Protein AF-K8EFV1-F1 (afdb_monomer)

Mean predicted aligned error: 7.14 Å

Nearest PDB structures (foldseek):
  1zvf-assembly1_B  TM=6.752E-01  e=7.206E-01  Saccharomyces cerevisiae
  4n90-assembly3_A  TM=3.216E-01  e=3.086E+00  Homo sapiens
  5l36-assembly1_A  TM=2.094E-01  e=3.264E+00  Homo sapiens
  7cz6-assembly1_C  TM=2.133E-01  e=7.989E+00  Omono River virus

Radius of gyration: 16.89 Å; Cα contacts (8 Å, |Δi|>4): 178; chains: 1; bounding box: 45×36×42 Å

pLDDT: mean 84.08, std 14.93, range [36.19, 97.0]

Solvent-accessible surface area (backbone atoms only — not comparable to full-atom values): 7180 Å² total; per-residue (Å²): 129,71,76,67,82,79,39,64,63,80,48,74,58,40,74,56,87,99,56,65,92,89,53,62,49,63,55,41,51,87,89,26,89,71,5,37,25,78,50,78,49,78,44,73,95,48,82,22,30,34,35,37,39,36,40,44,78,56,85,98,40,78,41,76,50,71,75,60,49,74,42,48,66,90,59,84,87,86,80,66,89,90,63,48,68,50,77,44,77,78,39,37,23,74,47,81,46,77,36,66,22,72,83,78,84,82,88,77,76,86,79,127

Foldseek 3Di:
DPPVVPDLLPPDWDDDPPDDPPDTDAAAPDVDQQHKHKDKDFFDDDQAKKWKWWWDDDDPDTDTDDDIDIDTPPDDDDDHPPIDIDMGDPIGHMDIDIGRGDDDDDPDDPDD

Secondary structure (DSSP, 8-state):
--GGGG-GGG---EEPTTS-TT-EE--BTTTSTTPEEEEEEEESS---EEEEEEEEEETTEEEE-SSPEEEETT------TT-EEEEEEEE-EEEEEEEEBS----------

Organism: NCBI:txid41875

Sequence (112 aa):
MSTSATSGVWKHHKVVPETPAGFTMRGTVPTDENGVDVMMEMWERGKGKMSVQFFKKDGEKLVEDGKPLILNKGDAGYIEGGRIHDAKYLEDCKLVYVHDKQFGFDAAAASA

Structure (mmCIF, N/CA/C/O backbone):
data_AF-K8EFV1-F1
#
_entry.id   AF-K8EFV1-F1
#
loop_
_atom_site.group_PDB
_atom_site.id
_atom_site.type_symbol
_atom_site.label_atom_id
_atom_site.label_alt_id
_atom_site.label_comp_id
_atom_site.label_asym_id
_atom_site.label_entity_id
_atom_site.label_seq_id
_atom_site.pdbx_PDB_ins_code
_atom_site.Cartn_x
_atom_site.Cartn_y
_atom_site.Cartn_z
_atom_site.occupancy
_atom_site.B_iso_or_equiv
_atom_site.auth_seq_id
_atom_site.auth_comp_id
_atom_site.auth_asym_id
_atom_site.auth_atom_id
_atom_site.pdbx_PDB_model_num
ATOM 1 N N . MET A 1 1 ? -6.986 -15.310 -3.795 1.00 40.28 1 MET A N 1
ATOM 2 C CA . MET A 1 1 ? -6.134 -14.544 -4.733 1.00 40.28 1 MET A CA 1
ATOM 3 C C . MET A 1 1 ? -5.249 -13.623 -3.910 1.00 40.28 1 MET A C 1
ATOM 5 O O . MET A 1 1 ? -5.751 -13.092 -2.928 1.00 40.28 1 MET A O 1
ATOM 9 N N . SER A 1 2 ? -3.963 -13.477 -4.245 1.00 45.91 2 SER A N 1
ATOM 10 C CA . SER A 1 2 ? -3.097 -12.511 -3.554 1.00 45.91 2 SER A CA 1
ATOM 11 C C . SER A 1 2 ? -3.611 -11.098 -3.829 1.00 45.91 2 SER A C 1
ATOM 13 O O . SER A 1 2 ? -3.782 -10.730 -4.991 1.00 45.91 2 SER A O 1
ATOM 15 N N . THR A 1 3 ? -3.859 -10.313 -2.782 1.00 56.19 3 THR A N 1
ATOM 16 C CA . THR A 1 3 ? -4.343 -8.922 -2.863 1.00 56.19 3 THR A CA 1
ATOM 17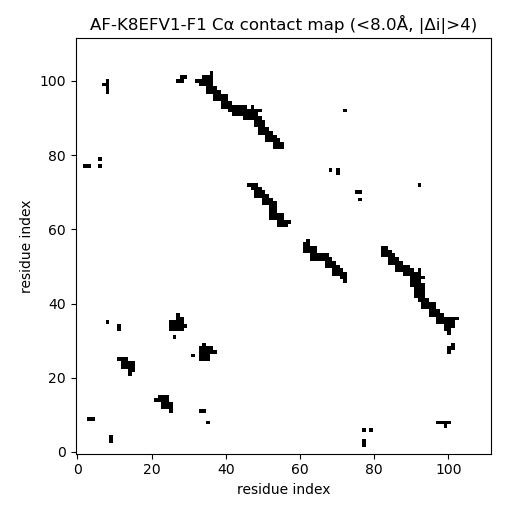 C C . THR A 1 3 ? -3.371 -7.990 -3.600 1.00 56.19 3 THR A C 1
ATOM 19 O O . THR A 1 3 ? -3.744 -6.887 -3.982 1.00 56.19 3 THR A O 1
ATOM 22 N N . SER A 1 4 ? -2.144 -8.446 -3.877 1.00 58.50 4 SER A N 1
ATOM 23 C CA . SER A 1 4 ? -1.164 -7.720 -4.686 1.00 58.50 4 SER A CA 1
ATOM 24 C C . SER A 1 4 ? -1.523 -7.631 -6.174 1.00 58.50 4 SER A C 1
ATOM 26 O O . SER A 1 4 ? -1.143 -6.656 -6.812 1.00 58.50 4 SER A O 1
ATOM 28 N N . ALA A 1 5 ? -2.272 -8.586 -6.740 1.00 60.50 5 ALA A N 1
ATOM 29 C CA . ALA A 1 5 ? -2.518 -8.637 -8.189 1.00 60.50 5 ALA A CA 1
ATOM 30 C C . ALA A 1 5 ? -3.374 -7.470 -8.720 1.00 60.50 5 ALA A C 1
ATOM 32 O O . ALA A 1 5 ? -3.296 -7.132 -9.898 1.00 60.50 5 ALA A O 1
ATOM 33 N N . THR A 1 6 ? -4.178 -6.841 -7.861 1.00 69.44 6 THR A N 1
ATOM 34 C CA . THR A 1 6 ? -5.027 -5.695 -8.222 1.00 69.44 6 THR A CA 1
ATOM 35 C C . THR A 1 6 ? -4.425 -4.349 -7.815 1.00 69.44 6 THR A C 1
ATOM 37 O O . THR A 1 6 ? -4.976 -3.306 -8.168 1.00 69.44 6 THR A O 1
ATOM 40 N N . SER A 1 7 ? -3.295 -4.348 -7.101 1.00 81.12 7 SER A N 1
ATOM 41 C CA . SER A 1 7 ? -2.699 -3.132 -6.548 1.00 81.12 7 SER A CA 1
ATOM 42 C C . SER A 1 7 ? -2.133 -2.212 -7.631 1.00 81.12 7 SER A C 1
ATOM 44 O O . SER A 1 7 ? -1.407 -2.644 -8.528 1.00 81.12 7 SER A O 1
ATOM 46 N N . GLY A 1 8 ? -2.436 -0.915 -7.518 1.00 85.38 8 GLY A N 1
ATOM 47 C CA . GLY A 1 8 ? -1.874 0.135 -8.372 1.00 85.38 8 GLY A CA 1
ATOM 48 C C . GLY A 1 8 ? -0.354 0.281 -8.248 1.00 85.38 8 GLY A C 1
ATOM 49 O O . GLY A 1 8 ? 0.311 0.603 -9.228 1.00 85.38 8 GLY A O 1
ATOM 50 N N . VAL A 1 9 ? 0.225 -0.075 -7.093 1.00 87.69 9 VAL A N 1
ATOM 51 C CA . VAL A 1 9 ? 1.679 -0.000 -6.845 1.00 87.69 9 VAL A CA 1
ATOM 52 C C . VAL A 1 9 ? 2.468 -0.837 -7.857 1.00 87.69 9 VAL A C 1
ATOM 54 O O . VAL A 1 9 ? 3.525 -0.411 -8.317 1.00 87.69 9 VAL A O 1
ATOM 57 N N . TRP A 1 10 ? 1.923 -1.980 -8.282 1.00 89.25 10 TRP A N 1
ATOM 58 C CA . TRP A 1 10 ? 2.564 -2.869 -9.257 1.00 89.25 10 TRP A CA 1
ATOM 59 C C . TRP A 1 10 ? 2.262 -2.515 -10.723 1.00 89.25 10 TRP A C 1
ATOM 61 O O . TRP A 1 10 ? 2.622 -3.266 -11.632 1.00 89.25 10 TRP A O 1
ATOM 71 N N . LYS A 1 11 ? 1.595 -1.387 -10.986 1.00 88.56 11 LYS A N 1
ATOM 72 C CA . LYS A 1 11 ? 1.364 -0.869 -12.342 1.00 88.56 11 LYS A CA 1
ATOM 73 C C . LYS A 1 11 ? 2.490 0.087 -12.745 1.00 88.56 11 LYS A C 1
ATOM 75 O O . LYS A 1 11 ? 3.319 0.453 -11.925 1.00 88.56 11 LYS A O 1
ATOM 80 N N . HIS A 1 12 ? 2.513 0.498 -14.014 1.00 91.69 12 HIS A N 1
ATOM 81 C CA . HIS A 1 12 ? 3.425 1.529 -14.547 1.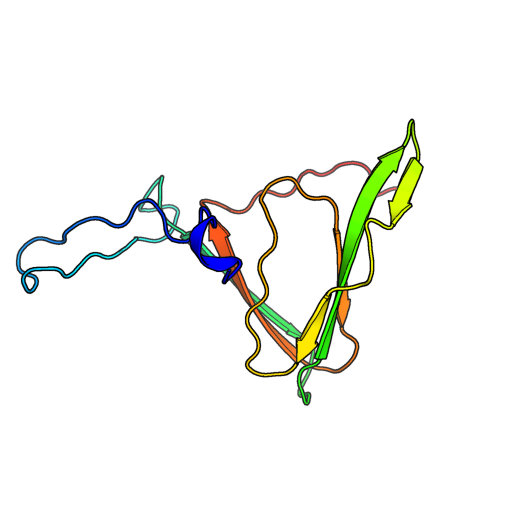00 91.69 12 HIS A CA 1
ATOM 82 C C . HIS A 1 12 ? 4.922 1.172 -14.585 1.00 91.69 12 HIS A C 1
ATOM 84 O O . HIS A 1 12 ? 5.765 2.060 -14.705 1.00 91.69 12 HIS A O 1
ATOM 90 N N . HIS A 1 13 ? 5.273 -0.115 -14.541 1.00 93.38 13 HIS A N 1
ATOM 91 C CA . HIS A 1 13 ? 6.641 -0.534 -14.834 1.00 93.38 13 HIS A CA 1
ATOM 92 C C . HIS A 1 13 ? 6.995 -0.239 -16.298 1.00 93.38 13 HIS A C 1
ATOM 94 O O . HIS A 1 13 ? 6.204 -0.498 -17.207 1.00 93.38 13 HIS A O 1
ATOM 100 N N . LYS A 1 14 ? 8.199 0.282 -16.524 1.00 92.75 14 LYS A N 1
ATOM 101 C CA . LYS A 1 14 ? 8.749 0.613 -17.839 1.00 92.75 14 LYS A CA 1
ATOM 102 C C . LYS A 1 14 ? 10.004 -0.204 -18.117 1.00 92.75 14 LYS A C 1
ATOM 104 O O . LYS A 1 14 ? 10.769 -0.520 -17.203 1.00 92.75 14 LYS A O 1
ATOM 109 N N . VAL A 1 15 ? 10.207 -0.543 -19.386 1.00 93.75 15 VAL A N 1
ATOM 110 C CA . VAL A 1 15 ? 11.471 -1.118 -19.858 1.00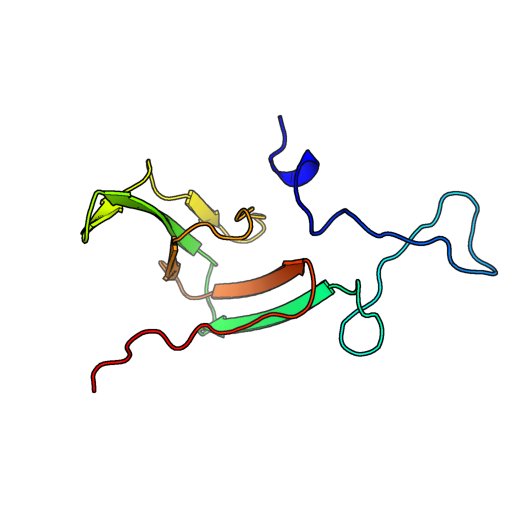 93.75 15 VAL A CA 1
ATOM 111 C C . VAL A 1 15 ? 12.542 -0.037 -19.775 1.00 93.75 15 VAL A C 1
ATOM 113 O O . VAL A 1 15 ? 12.291 1.119 -20.116 1.00 93.75 15 VAL A O 1
ATOM 116 N N . VAL A 1 16 ? 13.731 -0.413 -19.322 1.00 91.88 16 VAL A N 1
ATOM 117 C CA . VAL A 1 16 ? 14.871 0.498 -19.230 1.00 91.88 16 VAL A CA 1
ATOM 118 C C . VAL A 1 16 ? 15.822 0.193 -20.383 1.00 91.88 16 VAL A C 1
ATOM 120 O O . VAL A 1 16 ? 16.133 -0.983 -20.600 1.00 91.88 16 VAL A O 1
ATOM 123 N N . PRO A 1 17 ? 16.285 1.203 -21.138 1.00 92.56 17 PRO A N 1
ATOM 124 C CA . PRO A 1 17 ? 17.313 0.996 -22.150 1.00 92.56 17 PRO A CA 1
ATOM 125 C C . PRO A 1 17 ? 18.526 0.262 -21.568 1.00 92.56 17 PRO A C 1
ATOM 127 O O . PRO A 1 17 ? 18.859 0.445 -20.402 1.00 92.56 17 PRO A O 1
ATOM 130 N N . GLU A 1 18 ? 19.171 -0.576 -22.381 1.00 93.88 18 GLU A N 1
ATOM 131 C CA . GLU A 1 18 ? 20.407 -1.281 -22.000 1.00 93.88 18 GLU A CA 1
ATOM 132 C C . GLU A 1 18 ? 20.256 -2.257 -20.811 1.00 93.88 18 GLU A C 1
ATOM 134 O O . GLU A 1 18 ? 21.239 -2.625 -20.169 1.00 93.88 18 GLU A O 1
ATOM 139 N N . THR A 1 19 ? 19.034 -2.732 -20.535 1.00 93.62 19 THR A N 1
ATOM 140 C CA . THR A 1 19 ? 18.768 -3.769 -19.519 1.00 93.62 19 THR A CA 1
ATOM 141 C C . THR A 1 19 ? 18.354 -5.112 -20.134 1.00 93.62 19 THR A C 1
ATOM 143 O O . THR A 1 19 ? 17.927 -5.154 -21.292 1.00 93.62 19 THR A O 1
ATOM 146 N N . PRO A 1 20 ? 18.498 -6.238 -19.397 1.00 95.56 20 PRO A N 1
ATOM 147 C CA . PRO A 1 20 ? 18.126 -7.559 -19.898 1.00 95.56 20 PRO A CA 1
ATOM 148 C C . PRO A 1 20 ? 16.668 -7.652 -20.361 1.00 95.56 20 PRO A C 1
ATOM 150 O O . PRO A 1 20 ? 15.772 -7.028 -19.791 1.00 95.56 20 PRO A O 1
ATOM 153 N N . ALA A 1 21 ? 16.416 -8.499 -21.363 1.00 93.25 21 ALA A N 1
ATOM 154 C CA . ALA A 1 21 ? 15.068 -8.739 -21.868 1.00 93.25 21 ALA A CA 1
ATOM 155 C C . ALA A 1 21 ? 14.125 -9.208 -20.745 1.00 93.25 21 ALA A C 1
ATOM 157 O O . ALA A 1 21 ? 14.439 -10.135 -19.999 1.00 93.25 21 ALA A O 1
ATOM 158 N N . GLY A 1 22 ? 12.963 -8.561 -20.641 1.00 91.56 22 GLY A N 1
ATOM 159 C CA . GLY A 1 22 ? 11.965 -8.838 -19.604 1.00 91.56 22 GLY A CA 1
ATOM 160 C C . GLY A 1 22 ? 12.161 -8.063 -18.297 1.00 91.56 22 GLY A C 1
ATOM 161 O O . GLY A 1 22 ? 11.284 -8.124 -17.439 1.00 91.56 22 GLY A O 1
ATOM 162 N N . PHE A 1 23 ? 13.250 -7.303 -18.139 1.00 93.62 23 PHE A N 1
ATOM 163 C CA . PHE A 1 23 ? 13.394 -6.399 -17.003 1.00 93.62 23 PHE A CA 1
ATOM 164 C C . PHE A 1 23 ? 12.519 -5.154 -17.182 1.00 93.62 23 PHE A C 1
ATOM 166 O O . PHE A 1 23 ? 12.574 -4.459 -18.199 1.00 93.62 23 PHE A O 1
ATOM 173 N N . THR A 1 24 ? 11.730 -4.846 -16.157 1.00 94.12 24 THR A N 1
ATOM 174 C CA . THR A 1 24 ? 10.968 -3.601 -16.068 1.00 94.12 24 THR A CA 1
ATOM 175 C C . THR A 1 24 ? 11.107 -3.029 -14.670 1.00 94.12 24 THR A C 1
ATOM 177 O O . THR A 1 24 ? 11.070 -3.781 -13.696 1.00 94.12 24 THR A O 1
ATOM 180 N N . MET A 1 25 ? 11.207 -1.710 -14.555 1.00 93.38 25 MET A N 1
ATOM 181 C CA . MET A 1 25 ? 11.256 -1.029 -13.263 1.00 93.38 25 MET A CA 1
ATOM 182 C C . MET A 1 25 ? 10.268 0.127 -13.217 1.00 93.38 25 MET A C 1
ATOM 184 O O . MET A 1 25 ? 9.792 0.597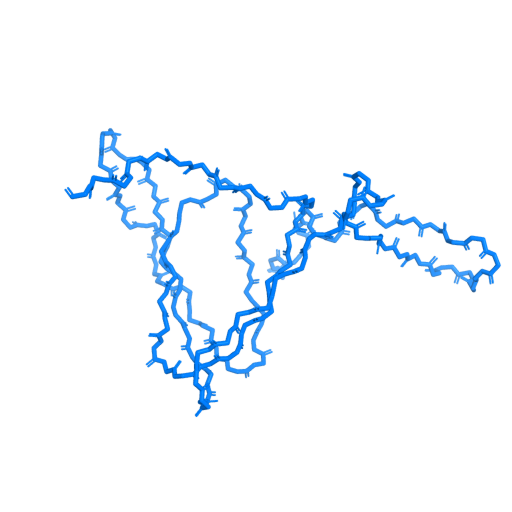 -14.247 1.00 93.38 25 MET A O 1
ATOM 188 N N . ARG A 1 26 ? 9.994 0.619 -12.017 1.00 93.69 26 ARG A N 1
ATOM 189 C CA . ARG A 1 26 ? 9.226 1.839 -11.788 1.00 93.69 26 ARG A CA 1
ATOM 190 C C . ARG A 1 26 ? 10.107 2.820 -11.021 1.00 93.69 26 ARG A C 1
ATOM 192 O O . ARG A 1 26 ? 10.847 2.400 -10.134 1.00 93.69 26 ARG A O 1
ATOM 199 N N . GLY A 1 27 ? 10.091 4.090 -11.425 1.00 92.88 27 GLY A N 1
ATOM 200 C CA . GLY A 1 27 ? 10.862 5.142 -10.762 1.00 92.88 27 GLY A CA 1
ATOM 201 C C . GLY A 1 27 ? 10.213 5.607 -9.459 1.00 92.88 27 GLY A C 1
ATOM 202 O O . GLY A 1 27 ? 9.221 5.035 -9.006 1.00 92.88 27 GLY A O 1
ATOM 203 N N . THR A 1 28 ? 10.749 6.680 -8.883 1.00 93.62 28 THR A N 1
ATOM 204 C CA . THR A 1 28 ? 10.180 7.354 -7.709 1.00 93.62 28 THR A CA 1
ATOM 205 C C . THR A 1 28 ? 9.723 8.763 -8.065 1.00 93.62 28 THR A C 1
ATOM 207 O O . THR A 1 28 ? 10.278 9.399 -8.963 1.00 93.62 28 THR A O 1
ATOM 210 N N . VAL A 1 29 ? 8.730 9.279 -7.348 1.00 91.81 29 VAL A N 1
ATOM 211 C CA . VAL A 1 29 ? 8.416 10.715 -7.399 1.00 91.81 29 VAL A CA 1
ATOM 212 C C . VAL A 1 29 ? 9.552 11.532 -6.747 1.00 91.81 29 VAL A C 1
ATOM 214 O O . VAL A 1 29 ? 10.284 10.992 -5.913 1.00 91.81 29 VAL A O 1
ATOM 217 N N . PRO A 1 30 ? 9.759 12.812 -7.122 1.00 91.81 30 PRO A N 1
ATOM 218 C CA . PRO A 1 30 ? 9.050 13.574 -8.157 1.00 91.81 30 PRO A CA 1
ATOM 219 C C . PRO A 1 30 ? 9.649 13.435 -9.570 1.00 91.81 30 PRO A C 1
ATOM 221 O O . PRO A 1 30 ? 9.148 14.053 -10.502 1.00 91.81 30 PRO A O 1
ATOM 224 N N . THR A 1 31 ? 10.731 12.670 -9.753 1.00 92.19 31 THR A N 1
ATOM 225 C CA . THR A 1 31 ? 11.424 12.557 -11.053 1.00 92.19 31 THR A CA 1
ATOM 226 C C . THR A 1 31 ? 10.671 11.699 -12.070 1.00 92.19 31 THR A C 1
ATOM 228 O O . THR A 1 31 ? 10.904 11.819 -13.272 1.00 92.19 31 THR A O 1
ATOM 231 N N . ASP A 1 32 ? 9.755 10.856 -11.601 1.00 91.31 32 ASP A N 1
ATOM 232 C CA . ASP A 1 32 ? 8.800 10.102 -12.404 1.00 91.31 32 ASP A CA 1
ATOM 233 C C . ASP A 1 32 ? 7.381 10.441 -11.924 1.00 91.31 32 ASP A C 1
ATOM 235 O O . ASP A 1 32 ? 7.028 10.141 -10.786 1.00 91.31 32 ASP A O 1
ATOM 239 N N . GLU A 1 33 ? 6.551 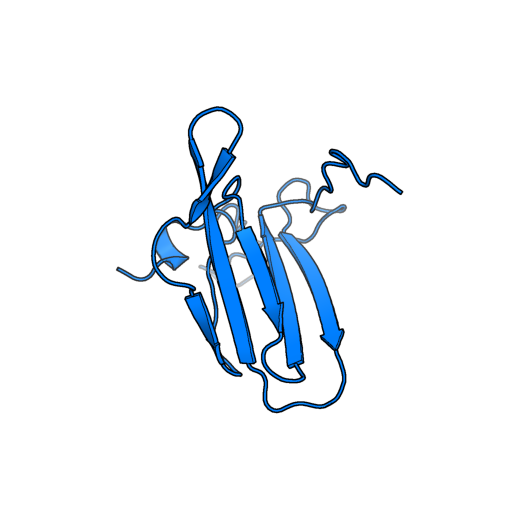11.052 -12.775 1.00 90.88 33 GLU A N 1
ATOM 240 C CA . GLU A 1 33 ? 5.144 11.378 -12.460 1.00 90.88 33 GLU A CA 1
ATOM 241 C C . GLU A 1 33 ? 4.287 10.138 -12.153 1.00 90.88 33 GLU A C 1
ATOM 243 O O . GLU A 1 33 ? 3.269 10.212 -11.461 1.00 90.88 33 GLU A O 1
ATOM 248 N N . ASN A 1 34 ? 4.704 8.979 -12.664 1.00 92.81 34 ASN A N 1
ATOM 249 C CA . ASN A 1 34 ? 4.111 7.690 -12.361 1.00 92.81 34 ASN A CA 1
ATOM 250 C C . ASN A 1 34 ? 4.996 6.905 -11.394 1.00 92.81 34 ASN A C 1
ATOM 252 O O . ASN A 1 34 ? 4.770 5.713 -11.231 1.00 92.81 34 ASN A O 1
ATOM 256 N N . GLY A 1 35 ? 5.988 7.5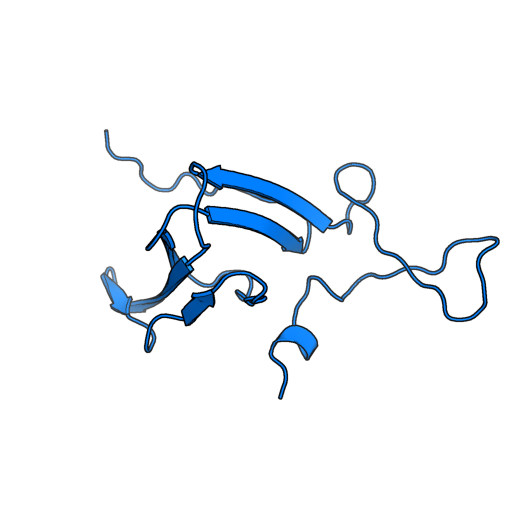19 -10.751 1.00 92.19 35 GLY A N 1
ATOM 257 C CA . GLY A 1 35 ? 6.844 6.866 -9.770 1.00 92.19 35 GLY A CA 1
ATOM 258 C C . GLY A 1 35 ? 6.075 6.422 -8.529 1.00 92.19 35 GLY A C 1
ATOM 259 O O . GLY A 1 35 ? 4.936 6.825 -8.317 1.00 92.19 35 GLY A O 1
ATOM 260 N N . VAL A 1 36 ? 6.677 5.561 -7.716 1.00 94.25 36 VAL A N 1
ATOM 261 C CA . VAL A 1 36 ? 6.176 5.297 -6.359 1.00 94.25 36 VAL A CA 1
ATOM 262 C C . VAL A 1 36 ? 6.681 6.367 -5.398 1.00 94.25 36 VAL A C 1
ATOM 264 O O . VAL A 1 36 ? 7.769 6.914 -5.592 1.00 94.25 36 VAL A O 1
ATOM 267 N N . ASP A 1 37 ? 5.910 6.642 -4.355 1.00 92.62 37 ASP A N 1
ATOM 268 C CA . ASP A 1 37 ? 6.408 7.349 -3.175 1.00 92.62 37 ASP A CA 1
ATOM 269 C C . ASP A 1 37 ? 6.724 6.329 -2.080 1.00 92.62 37 ASP A C 1
ATOM 271 O O . ASP A 1 37 ? 5.999 5.340 -1.918 1.00 92.62 37 ASP A O 1
ATOM 275 N N . VAL A 1 38 ? 7.829 6.529 -1.364 1.00 91.00 38 VAL A N 1
ATOM 276 C CA . VAL A 1 38 ? 8.287 5.602 -0.324 1.00 91.00 38 VAL A CA 1
ATOM 277 C C . VAL A 1 38 ? 8.489 6.368 0.965 1.00 91.00 38 VAL A C 1
ATOM 279 O O . VAL A 1 38 ? 9.337 7.253 1.062 1.00 91.00 38 VAL A O 1
ATOM 282 N N . MET A 1 39 ? 7.747 5.953 1.982 1.00 87.88 39 MET A N 1
ATOM 283 C CA . MET A 1 39 ? 7.856 6.480 3.329 1.00 87.88 39 MET A CA 1
ATOM 284 C C . MET A 1 39 ? 8.411 5.400 4.249 1.00 87.88 39 MET A C 1
ATOM 286 O O . MET A 1 39 ? 8.026 4.231 4.182 1.00 87.88 39 MET A O 1
ATOM 290 N N . MET A 1 40 ? 9.331 5.799 5.120 1.00 85.94 40 MET A N 1
ATOM 291 C CA . MET A 1 40 ? 9.842 4.943 6.182 1.00 85.94 40 MET A CA 1
ATOM 292 C C . MET A 1 40 ? 9.441 5.543 7.515 1.00 85.94 40 MET A C 1
ATOM 294 O O . MET A 1 40 ? 9.841 6.658 7.843 1.00 85.94 40 MET A O 1
ATOM 298 N N . GLU A 1 41 ? 8.680 4.781 8.285 1.00 80.56 41 GLU A N 1
ATOM 299 C CA . GLU A 1 41 ? 8.274 5.165 9.626 1.00 80.56 41 GLU A CA 1
ATOM 300 C C . GLU A 1 41 ? 8.978 4.274 10.646 1.00 80.56 41 GLU A C 1
ATOM 302 O O . GLU A 1 41 ? 9.132 3.061 10.460 1.00 80.56 41 GLU A O 1
ATOM 307 N N . MET A 1 42 ? 9.459 4.889 11.721 1.00 74.62 42 MET A N 1
ATOM 308 C CA . MET A 1 42 ? 10.162 4.195 12.788 1.00 74.62 42 MET A CA 1
ATOM 309 C C . MET A 1 42 ? 9.584 4.610 14.133 1.00 74.62 42 MET A C 1
ATOM 311 O O . MET A 1 42 ? 9.636 5.784 14.489 1.00 74.62 42 MET A O 1
ATOM 315 N N . TRP A 1 43 ? 9.118 3.621 14.893 1.00 66.00 43 TRP A N 1
ATOM 316 C CA . TRP A 1 43 ? 8.675 3.795 16.269 1.00 66.00 43 TRP A CA 1
ATOM 317 C C . TRP A 1 43 ? 9.387 2.792 17.176 1.00 66.00 43 TRP A C 1
ATOM 319 O O . TRP A 1 43 ? 8.996 1.627 17.231 1.00 66.00 43 TRP A O 1
ATOM 329 N N . GLU A 1 44 ? 10.464 3.257 17.824 1.00 66.56 44 GLU A N 1
ATOM 330 C CA . GLU A 1 44 ? 11.350 2.513 18.739 1.00 66.56 44 GLU A CA 1
ATOM 331 C C . GLU A 1 44 ? 11.746 1.080 18.283 1.00 66.56 44 GLU A C 1
ATOM 333 O O . GLU A 1 44 ? 11.478 0.621 17.168 1.00 66.56 44 GLU A O 1
ATOM 338 N N . ARG A 1 45 ? 12.565 0.366 19.067 1.00 52.03 45 ARG A N 1
ATOM 339 C CA . ARG A 1 45 ? 13.070 -0.970 18.685 1.00 52.03 45 ARG A CA 1
ATOM 340 C C . ARG A 1 45 ? 12.099 -2.071 19.109 1.00 52.03 45 ARG A C 1
ATOM 342 O O . ARG A 1 45 ? 12.212 -2.576 20.221 1.00 52.03 45 ARG A O 1
ATOM 349 N N . GLY A 1 46 ? 11.265 -2.558 18.190 1.00 57.91 46 GLY A N 1
ATOM 350 C CA . GLY A 1 46 ? 10.369 -3.673 18.508 1.00 57.91 46 GLY A CA 1
ATOM 351 C C . GLY A 1 46 ? 10.287 -4.836 17.543 1.00 57.91 46 GLY A C 1
ATOM 352 O O . GLY A 1 46 ? 10.954 -4.920 16.508 1.00 57.91 46 GLY A O 1
ATOM 353 N N . LYS A 1 47 ? 9.465 -5.790 17.982 1.00 64.75 47 LYS A N 1
ATOM 354 C CA . LYS A 1 47 ? 9.233 -7.100 17.372 1.00 64.75 47 LYS A CA 1
ATOM 355 C C . LYS A 1 47 ? 8.290 -7.029 16.167 1.00 64.75 47 LYS A C 1
ATOM 357 O O . LYS A 1 47 ? 8.229 -8.006 15.428 1.00 64.75 47 LYS A O 1
ATOM 362 N N . GLY A 1 48 ? 7.689 -5.861 15.914 1.00 79.62 48 GLY A N 1
ATOM 363 C CA . GLY A 1 48 ? 6.961 -5.514 14.702 1.00 79.62 48 GLY A CA 1
ATOM 364 C C . GLY A 1 48 ? 5.557 -6.094 14.657 1.00 79.62 48 GLY A C 1
ATOM 365 O O . GLY A 1 48 ? 5.371 -7.191 14.134 1.00 79.62 48 GLY A O 1
ATOM 366 N N . LYS A 1 49 ? 4.571 -5.350 15.167 1.00 90.38 49 LYS A N 1
ATOM 367 C CA . LYS A 1 49 ? 3.158 -5.712 15.043 1.00 90.38 49 LYS A CA 1
ATOM 368 C C . LYS A 1 49 ? 2.271 -4.478 14.940 1.00 90.38 49 LYS A C 1
ATOM 370 O O . LYS A 1 49 ? 2.371 -3.570 15.763 1.00 90.38 49 LYS A O 1
ATOM 375 N N . MET A 1 50 ? 1.356 -4.474 13.978 1.00 92.00 50 MET A N 1
ATOM 376 C CA . MET A 1 50 ? 0.365 -3.410 13.822 1.00 92.00 50 MET A CA 1
ATOM 377 C C . MET A 1 50 ? -1.001 -3.953 13.406 1.00 92.00 50 MET A C 1
ATOM 379 O O . MET A 1 50 ? -1.120 -5.068 12.894 1.00 92.00 50 MET A O 1
ATOM 383 N N . SER A 1 51 ? -2.028 -3.139 13.618 1.00 93.69 51 SER A N 1
ATOM 384 C CA . SER A 1 51 ? -3.377 -3.366 13.113 1.00 93.69 51 SER A CA 1
ATOM 385 C C . SER A 1 51 ? -3.804 -2.235 12.192 1.00 93.69 51 SER A C 1
ATOM 387 O O . SER A 1 51 ? -3.571 -1.070 12.507 1.00 93.69 51 SER A O 1
ATOM 389 N N . VAL A 1 52 ? -4.501 -2.577 11.116 1.00 93.50 52 VAL A N 1
ATOM 390 C CA . VAL A 1 52 ? -5.194 -1.626 10.247 1.00 93.50 52 VAL A CA 1
ATOM 391 C C . VAL A 1 52 ? -6.684 -1.939 10.303 1.00 93.50 52 VAL A C 1
ATOM 393 O O . VAL A 1 52 ? -7.112 -3.000 9.845 1.00 93.50 52 VAL A O 1
ATOM 396 N N . GLN A 1 53 ? -7.474 -1.035 10.881 1.00 96.06 53 GLN A N 1
ATOM 397 C CA . GLN A 1 53 ? -8.934 -1.118 10.850 1.00 96.06 53 GLN A CA 1
ATOM 398 C C . GLN A 1 53 ? -9.451 -0.311 9.665 1.00 96.06 53 GLN A C 1
ATOM 400 O O . GLN A 1 53 ? -9.124 0.864 9.523 1.00 96.06 53 GLN A O 1
ATOM 405 N N . PHE A 1 54 ? -10.274 -0.932 8.824 1.00 94.81 54 PHE A N 1
ATOM 406 C CA . PHE A 1 54 ? -10.926 -0.249 7.711 1.00 94.81 54 PHE A CA 1
ATOM 407 C C . PHE A 1 54 ? -12.291 0.289 8.123 1.00 94.81 54 PHE A C 1
ATOM 409 O O . PHE A 1 54 ? -12.949 -0.277 8.999 1.00 94.81 54 PHE A O 1
ATOM 416 N N . PHE A 1 55 ? -12.729 1.356 7.462 1.00 94.62 55 PHE A N 1
ATOM 417 C CA . PHE A 1 55 ? -14.026 1.976 7.690 1.00 94.62 55 PHE A CA 1
ATOM 418 C C . PHE A 1 55 ? -14.746 2.258 6.375 1.00 94.62 55 PHE A C 1
ATOM 420 O O . PHE A 1 55 ? -14.129 2.523 5.340 1.00 94.62 55 PHE A O 1
ATOM 427 N N . LYS A 1 56 ? -16.074 2.277 6.451 1.00 94.31 56 LYS A N 1
ATOM 428 C CA . LYS A 1 56 ? -16.962 2.805 5.412 1.00 94.31 56 LYS A CA 1
ATOM 429 C C . LYS A 1 56 ? -17.804 3.940 5.986 1.00 94.31 56 LYS A C 1
ATOM 431 O O . LYS A 1 56 ? -18.074 3.974 7.188 1.00 94.31 56 LYS A O 1
ATOM 436 N N . LYS A 1 57 ? -18.222 4.867 5.125 1.00 93.38 57 LYS A N 1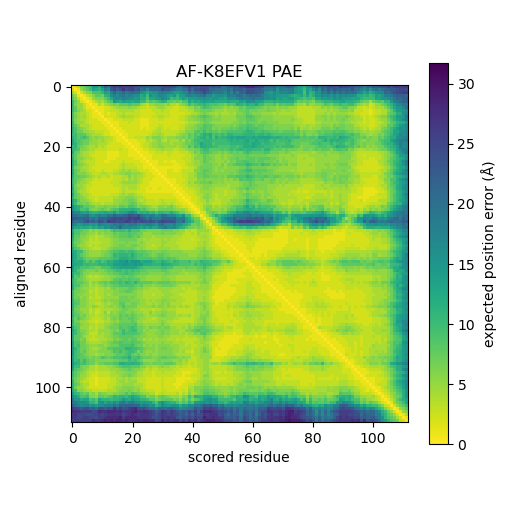
ATOM 437 C CA . LYS A 1 57 ? -19.173 5.917 5.505 1.00 93.38 57 LYS A CA 1
ATOM 438 C C . LYS A 1 57 ? -20.583 5.331 5.568 1.00 93.38 57 LYS A C 1
ATOM 440 O O . LYS A 1 57 ? -21.021 4.690 4.615 1.00 93.38 57 LYS A O 1
ATOM 445 N N . ASP A 1 58 ? -21.271 5.579 6.673 1.00 93.88 58 ASP A N 1
ATOM 446 C CA . ASP A 1 58 ? -22.699 5.331 6.860 1.00 93.88 58 ASP A CA 1
ATOM 447 C C . ASP A 1 58 ? -23.355 6.646 7.306 1.00 93.88 58 ASP A C 1
ATOM 449 O O . ASP A 1 58 ? -23.269 7.058 8.468 1.00 93.88 58 ASP A O 1
ATOM 453 N N . GLY A 1 59 ? -23.896 7.381 6.331 1.00 91.62 59 GLY A N 1
ATOM 454 C CA . GLY A 1 59 ? -24.269 8.784 6.510 1.00 91.62 59 GLY A CA 1
ATOM 455 C C . GLY A 1 59 ? -23.061 9.639 6.913 1.00 91.62 59 GLY A C 1
ATOM 456 O O . GLY A 1 59 ? -22.040 9.652 6.226 1.00 91.62 59 GLY A O 1
ATOM 457 N N . GLU A 1 60 ? -23.177 10.341 8.041 1.00 90.06 60 GLU A N 1
ATOM 458 C CA . GLU A 1 60 ? -22.104 11.165 8.625 1.00 90.06 60 GLU A CA 1
ATOM 459 C C . GLU A 1 60 ? -21.148 10.372 9.535 1.00 90.06 60 GLU A C 1
ATOM 461 O O . GLU A 1 60 ? -20.188 10.931 10.064 1.00 90.06 60 GLU A O 1
ATOM 466 N N . LYS A 1 61 ? -21.390 9.071 9.742 1.00 92.19 61 LYS A N 1
ATOM 467 C CA . LYS A 1 61 ? -20.596 8.231 10.647 1.00 92.19 61 LYS A CA 1
ATOM 468 C C . LYS A 1 61 ? -19.613 7.356 9.879 1.00 92.19 61 LYS A C 1
ATOM 470 O O . LYS A 1 61 ? -19.866 6.940 8.749 1.00 92.19 61 LYS A O 1
ATOM 475 N N . LEU A 1 62 ? -18.501 7.030 10.531 1.00 93.62 62 LEU A N 1
ATOM 476 C CA . LEU A 1 62 ? -17.607 5.958 10.104 1.00 93.62 62 LEU A CA 1
ATOM 477 C C . LEU A 1 62 ? -17.963 4.693 10.876 1.00 93.62 62 LEU A C 1
ATOM 479 O O . LEU A 1 62 ? -18.022 4.709 12.104 1.00 93.62 62 LEU A O 1
ATOM 483 N N . VAL A 1 63 ? -18.203 3.605 10.151 1.00 95.56 63 VAL A N 1
ATOM 484 C CA . VAL A 1 63 ? -18.466 2.286 10.735 1.00 95.56 63 VAL A CA 1
ATOM 485 C C . VAL A 1 63 ? -17.385 1.309 10.299 1.00 95.56 63 VAL A C 1
ATOM 487 O O . VAL A 1 63 ? -16.900 1.379 9.167 1.00 95.56 63 VAL A O 1
ATOM 490 N N . GLU A 1 64 ? -16.994 0.421 11.210 1.00 97.00 64 GLU A N 1
ATOM 491 C CA . GLU A 1 64 ? -15.962 -0.584 10.958 1.00 97.00 64 GLU A CA 1
ATOM 492 C C . GLU A 1 64 ? -16.348 -1.473 9.769 1.00 97.00 64 GLU A C 1
ATOM 494 O O . GLU A 1 64 ? -17.453 -2.017 9.683 1.00 97.00 64 GLU A O 1
ATOM 499 N N . ASP A 1 65 ? -15.415 -1.608 8.833 1.00 95.75 65 ASP A N 1
ATOM 500 C CA . ASP A 1 65 ? -15.545 -2.423 7.635 1.00 95.75 65 ASP A CA 1
ATOM 501 C C . ASP A 1 65 ? -14.740 -3.717 7.789 1.00 95.75 65 ASP A C 1
ATOM 503 O O . ASP A 1 65 ? -13.595 -3.843 7.349 1.00 95.75 65 ASP A O 1
ATOM 507 N N . GLY A 1 66 ? -15.358 -4.682 8.469 1.00 95.06 66 GLY A N 1
ATOM 508 C CA . GLY A 1 66 ? -14.761 -5.984 8.742 1.00 95.06 66 GLY A CA 1
ATOM 509 C C . GLY A 1 66 ? -13.749 -5.966 9.889 1.00 95.06 66 GLY A C 1
ATOM 510 O O . GLY A 1 66 ? -13.619 -4.994 10.631 1.00 95.06 66 GLY A O 1
ATOM 511 N N . LYS A 1 67 ? -13.053 -7.094 10.060 1.00 95.94 67 LYS A N 1
ATOM 512 C CA . LYS A 1 67 ? -12.046 -7.264 11.116 1.00 95.94 67 LYS A CA 1
ATOM 513 C C . LYS A 1 67 ? -10.753 -6.509 10.769 1.00 95.94 67 LYS A C 1
ATOM 515 O O . LYS A 1 67 ? -10.421 -6.439 9.583 1.00 95.94 67 LYS A O 1
ATOM 520 N N . PRO A 1 68 ? -9.979 -6.052 11.772 1.00 95.62 68 PRO A N 1
ATOM 521 C CA . PRO A 1 68 ? -8.683 -5.441 11.525 1.00 95.62 68 PRO A CA 1
ATOM 522 C C . PRO A 1 68 ? -7.741 -6.389 10.776 1.00 95.62 68 PRO A C 1
ATOM 524 O O . PRO A 1 68 ? -7.647 -7.579 11.094 1.00 95.62 68 PRO A O 1
ATOM 527 N N . LEU A 1 69 ? -6.990 -5.842 9.824 1.00 93.88 69 LEU A N 1
ATOM 528 C CA . LEU A 1 69 ? -5.823 -6.501 9.252 1.00 93.88 69 LEU A CA 1
ATOM 529 C C . LEU A 1 69 ? -4.687 -6.434 10.274 1.00 93.88 69 LEU A C 1
ATOM 531 O O . LEU A 1 69 ? -4.274 -5.344 10.657 1.00 93.88 69 LEU A O 1
ATOM 535 N N . ILE A 1 70 ? -4.173 -7.586 10.698 1.00 93.75 70 ILE A N 1
ATOM 536 C CA . ILE A 1 70 ? -3.000 -7.661 11.574 1.00 93.75 70 ILE A CA 1
ATOM 537 C C . ILE A 1 70 ? -1.774 -7.972 10.726 1.00 93.75 70 ILE A C 1
ATOM 539 O O . ILE A 1 70 ? -1.772 -8.958 9.992 1.00 93.75 70 ILE A O 1
ATOM 543 N N . LEU A 1 71 ? -0.743 -7.143 10.859 1.00 91.31 71 LEU A N 1
ATOM 544 C CA . LEU A 1 71 ? 0.553 -7.340 10.220 1.00 91.31 71 LEU A CA 1
ATOM 545 C C . LEU A 1 71 ? 1.607 -7.571 11.296 1.00 91.31 71 LEU A C 1
ATOM 547 O O . LEU A 1 71 ? 1.717 -6.792 12.246 1.00 91.31 71 LEU A O 1
ATOM 551 N N . ASN A 1 72 ? 2.378 -8.638 11.137 1.00 91.50 72 ASN A N 1
ATOM 552 C CA . ASN A 1 72 ? 3.556 -8.937 11.934 1.00 91.50 72 ASN A CA 1
ATOM 553 C C . ASN A 1 72 ? 4.821 -8.581 11.143 1.00 91.50 72 ASN A C 1
ATOM 555 O O . ASN A 1 72 ? 4.788 -8.281 9.948 1.00 91.50 72 ASN A O 1
ATOM 559 N N . LYS A 1 73 ? 5.974 -8.634 11.805 1.00 88.31 73 LYS A N 1
ATOM 560 C CA . LYS A 1 73 ? 7.267 -8.391 11.171 1.00 88.31 73 LYS A CA 1
ATOM 561 C C . LYS A 1 73 ? 7.483 -9.311 9.967 1.00 88.31 73 LYS A C 1
ATOM 563 O O . LYS A 1 73 ? 7.543 -10.528 10.111 1.00 88.31 73 LYS A O 1
ATOM 568 N N . GLY A 1 74 ? 7.718 -8.691 8.813 1.00 87.00 74 GLY A N 1
ATOM 569 C CA . GLY A 1 74 ? 7.945 -9.379 7.542 1.00 87.00 74 GLY A CA 1
ATOM 570 C C . GLY A 1 74 ? 6.682 -9.549 6.699 1.00 87.00 74 GLY A C 1
ATOM 571 O O . GLY A 1 74 ? 6.806 -9.871 5.519 1.00 87.00 74 GLY A O 1
ATOM 572 N N . ASP A 1 75 ? 5.500 -9.283 7.259 1.00 90.44 75 ASP A N 1
ATOM 573 C CA . ASP A 1 75 ? 4.257 -9.293 6.497 1.00 90.44 75 ASP A CA 1
ATOM 574 C C . ASP A 1 75 ? 4.177 -8.065 5.580 1.00 90.44 75 ASP A C 1
ATOM 576 O O . ASP A 1 75 ? 4.644 -6.973 5.913 1.00 90.44 75 ASP A O 1
ATOM 580 N N . ALA A 1 76 ? 3.529 -8.243 4.430 1.00 88.88 76 ALA A N 1
ATOM 581 C CA . ALA A 1 76 ? 3.147 -7.157 3.540 1.00 88.88 76 ALA A CA 1
ATOM 582 C C . ALA A 1 76 ? 1.621 -7.016 3.543 1.00 88.88 76 ALA A C 1
ATOM 584 O O . ALA A 1 76 ? 0.897 -7.958 3.213 1.00 88.88 76 ALA A O 1
ATOM 585 N N . GLY A 1 77 ? 1.136 -5.831 3.912 1.00 87.38 77 GLY A N 1
ATOM 586 C CA . GLY A 1 77 ? -0.273 -5.463 3.813 1.00 87.38 77 GLY A CA 1
ATOM 587 C C . GLY A 1 77 ? -0.579 -4.729 2.513 1.00 87.38 77 GLY A C 1
ATOM 588 O O . GLY A 1 77 ? 0.291 -4.083 1.933 1.00 87.38 77 GLY A O 1
ATOM 589 N N . TYR A 1 78 ? -1.834 -4.801 2.071 1.00 88.38 78 TYR A N 1
ATOM 590 C CA . TYR A 1 78 ? -2.336 -3.984 0.970 1.00 88.38 78 TYR A CA 1
ATOM 591 C C . TYR A 1 78 ? -3.511 -3.132 1.442 1.00 88.38 78 TYR A C 1
ATOM 593 O O . TYR A 1 78 ? -4.451 -3.642 2.055 1.00 88.38 78 TYR A O 1
ATOM 601 N N . ILE A 1 79 ? -3.448 -1.843 1.119 1.00 88.38 79 ILE A N 1
ATOM 602 C CA . ILE A 1 79 ? -4.515 -0.874 1.336 1.00 88.38 79 ILE A CA 1
ATOM 603 C C . ILE A 1 79 ? -4.880 -0.311 -0.034 1.00 88.38 79 ILE A C 1
ATOM 605 O O . ILE A 1 79 ? -4.038 0.243 -0.739 1.00 88.38 79 ILE A O 1
ATOM 609 N N . GLU A 1 80 ? -6.133 -0.500 -0.434 1.00 86.50 80 GLU A N 1
ATOM 610 C CA . GLU A 1 80 ? -6.649 0.063 -1.677 1.00 86.50 80 GLU A CA 1
ATOM 611 C C . GLU A 1 80 ? -6.763 1.588 -1.567 1.00 86.50 80 GLU A C 1
ATOM 613 O O . GLU A 1 80 ? -7.208 2.118 -0.545 1.00 86.50 80 GLU A O 1
ATOM 618 N N . GLY A 1 81 ? -6.349 2.295 -2.624 1.00 83.75 81 GLY A N 1
ATOM 619 C CA . GLY A 1 81 ? -6.408 3.754 -2.676 1.00 83.75 81 GLY A CA 1
ATOM 620 C C . GLY A 1 81 ? -7.828 4.267 -2.431 1.00 83.75 81 GLY A C 1
ATOM 621 O O . GLY A 1 81 ? -8.790 3.741 -2.984 1.00 83.75 81 GLY A O 1
ATOM 622 N N . GLY A 1 82 ? -7.960 5.284 -1.579 1.00 82.62 82 GLY A N 1
ATOM 623 C CA . GLY A 1 82 ? -9.255 5.854 -1.198 1.00 82.62 82 GLY A CA 1
ATOM 624 C C . GLY A 1 82 ? -10.002 5.104 -0.086 1.0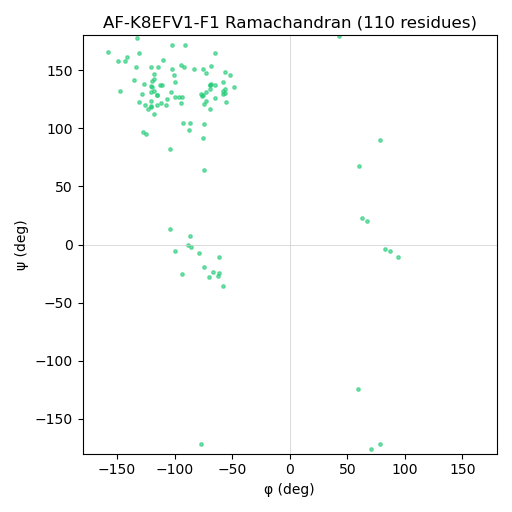0 82.62 82 GLY A C 1
ATOM 625 O O . GLY A 1 82 ? -11.041 5.593 0.359 1.00 82.62 82 GLY A O 1
ATOM 626 N N . ARG A 1 83 ? -9.499 3.962 0.420 1.00 87.81 83 ARG A N 1
ATOM 627 C CA . ARG A 1 83 ? -10.079 3.338 1.624 1.00 87.81 83 ARG A CA 1
ATOM 628 C C . ARG A 1 83 ? -9.739 4.134 2.881 1.00 87.81 83 ARG A C 1
ATOM 630 O O . ARG A 1 83 ? -8.577 4.425 3.167 1.00 87.81 83 ARG A O 1
ATOM 637 N N . ILE A 1 84 ? -10.771 4.397 3.677 1.00 90.50 84 ILE A N 1
ATOM 638 C CA . ILE A 1 84 ? -10.651 5.016 4.997 1.00 90.50 84 ILE A CA 1
ATOM 639 C C . ILE A 1 84 ? -10.141 3.954 5.971 1.00 90.50 84 ILE A C 1
ATOM 641 O O . ILE A 1 84 ? -10.705 2.859 6.050 1.00 90.50 84 ILE A O 1
ATOM 645 N N . HIS A 1 85 ? -9.071 4.260 6.697 1.00 91.75 85 HIS A N 1
ATOM 646 C CA . HIS A 1 85 ? -8.479 3.336 7.653 1.00 91.75 85 HIS A CA 1
ATOM 647 C C . HIS A 1 85 ? -7.831 4.065 8.830 1.00 91.75 85 HIS A C 1
ATOM 649 O O . HIS A 1 85 ? -7.468 5.233 8.725 1.00 91.75 85 HIS A O 1
ATOM 655 N N . ASP A 1 86 ? -7.687 3.340 9.935 1.00 90.88 86 ASP A N 1
ATOM 656 C CA . ASP A 1 86 ? -6.925 3.728 11.120 1.00 90.88 86 ASP A CA 1
ATOM 657 C C . ASP A 1 86 ? -5.824 2.683 11.338 1.00 90.88 86 ASP A C 1
ATOM 659 O O . ASP A 1 86 ? -6.105 1.480 11.417 1.00 90.88 86 ASP A O 1
ATOM 663 N N . ALA A 1 87 ? -4.572 3.133 11.384 1.00 89.19 87 ALA A N 1
ATOM 664 C CA . ALA A 1 87 ? -3.403 2.286 11.570 1.00 89.19 87 ALA A CA 1
ATOM 665 C C . ALA A 1 87 ? -2.854 2.483 12.984 1.00 89.19 87 ALA A C 1
ATOM 667 O O . ALA A 1 87 ? -2.553 3.598 13.401 1.00 89.19 87 ALA A O 1
ATOM 668 N N . LYS A 1 88 ? -2.708 1.382 13.726 1.00 88.88 88 LYS A N 1
ATOM 669 C CA . LYS A 1 88 ? -2.225 1.392 15.109 1.00 88.88 88 LYS A CA 1
ATOM 670 C C . LYS A 1 88 ? -1.075 0.423 15.292 1.00 88.88 88 LYS A C 1
ATOM 672 O O . LYS A 1 88 ? -1.191 -0.759 14.961 1.00 88.88 88 LYS A O 1
ATOM 677 N N . TYR A 1 89 ? 0.003 0.911 15.888 1.00 87.50 89 TYR A N 1
ATOM 678 C CA . TYR A 1 89 ? 1.088 0.070 16.369 1.00 87.50 89 TYR A CA 1
ATOM 679 C C . TYR A 1 89 ? 0.641 -0.680 17.618 1.00 87.50 89 TYR A C 1
ATOM 681 O O . TYR A 1 89 ? 0.187 -0.080 18.590 1.00 87.50 89 TYR A O 1
ATOM 689 N N . LEU A 1 90 ? 0.731 -2.007 17.565 1.00 89.75 90 LEU A N 1
ATOM 690 C CA . LEU A 1 90 ? 0.446 -2.874 18.709 1.00 89.75 90 LEU A CA 1
ATOM 691 C C . LEU A 1 90 ? 1.726 -3.195 19.486 1.00 89.75 90 LEU A C 1
ATOM 693 O O . LEU A 1 90 ? 1.670 -3.491 20.675 1.00 89.75 90 LEU A O 1
ATOM 697 N N . GLU A 1 91 ? 2.868 -3.134 18.805 1.00 89.31 91 GLU A N 1
ATOM 698 C CA . GLU A 1 91 ? 4.213 -3.253 19.356 1.00 89.31 91 GLU A CA 1
ATOM 699 C C . GLU A 1 91 ? 5.134 -2.286 18.600 1.00 89.31 91 GLU A C 1
ATOM 701 O O . GLU A 1 91 ? 4.851 -1.943 17.448 1.00 89.31 91 GLU A O 1
ATOM 706 N N . ASP A 1 92 ? 6.258 -1.904 19.212 1.00 87.25 92 ASP A N 1
ATOM 707 C CA . ASP A 1 92 ? 7.308 -1.120 18.553 1.00 87.25 92 ASP A CA 1
ATOM 708 C C . ASP A 1 92 ? 7.669 -1.744 17.188 1.00 87.25 92 ASP A C 1
ATOM 710 O O . ASP A 1 92 ? 7.796 -2.974 17.032 1.00 87.25 92 ASP A O 1
ATOM 714 N N . CYS A 1 93 ? 7.796 -0.914 16.154 1.00 80.62 93 CYS A N 1
ATOM 715 C CA . CYS A 1 93 ? 7.991 -1.415 14.802 1.00 80.62 93 CYS A CA 1
ATOM 716 C C . CYS A 1 93 ? 8.639 -0.404 13.853 1.00 80.62 93 CYS A C 1
ATOM 718 O O . CYS A 1 93 ? 8.730 0.796 14.106 1.00 80.62 93 CYS A O 1
ATOM 720 N N . LYS A 1 94 ? 9.101 -0.940 12.723 1.00 83.94 94 LYS A N 1
ATOM 721 C CA . LYS A 1 94 ? 9.526 -0.165 11.562 1.00 83.94 94 LYS A CA 1
ATOM 722 C C . LYS A 1 94 ? 8.617 -0.536 10.409 1.00 83.94 94 LYS A C 1
ATOM 724 O O . LYS A 1 94 ? 8.434 -1.730 10.156 1.00 83.94 94 LYS A O 1
ATOM 729 N N . LEU A 1 95 ? 8.107 0.466 9.711 1.00 85.25 95 LEU A N 1
ATOM 730 C CA . LEU A 1 95 ? 7.231 0.290 8.567 1.00 85.25 95 LEU A CA 1
ATOM 731 C C . LEU A 1 95 ? 7.873 0.915 7.331 1.00 85.25 95 LEU A C 1
ATOM 733 O O . LEU A 1 95 ? 8.407 2.021 7.376 1.00 85.25 95 LEU A O 1
ATOM 737 N N . VAL A 1 96 ? 7.816 0.184 6.221 1.00 89.19 96 VAL A N 1
ATOM 738 C CA . VAL A 1 96 ? 8.065 0.735 4.890 1.00 89.19 96 VAL A CA 1
ATOM 739 C C . VAL A 1 96 ? 6.720 0.791 4.196 1.00 89.19 96 VAL A C 1
ATOM 741 O O . VAL A 1 96 ? 6.070 -0.243 4.036 1.00 89.19 96 VAL A O 1
ATOM 744 N N . TYR A 1 97 ? 6.309 1.989 3.802 1.00 88.50 97 TYR A N 1
ATOM 745 C CA . TYR A 1 97 ? 5.049 2.212 3.121 1.00 88.50 97 TYR A CA 1
ATOM 746 C C . TYR A 1 97 ? 5.311 2.708 1.702 1.00 88.50 97 TYR A C 1
ATOM 748 O O . TYR A 1 97 ? 6.112 3.616 1.486 1.00 88.50 97 TYR A O 1
ATOM 756 N N . VAL A 1 98 ? 4.683 2.047 0.729 1.00 91.62 98 VAL A N 1
ATOM 757 C CA . VAL A 1 98 ? 4.887 2.298 -0.701 1.00 91.62 98 VAL A CA 1
ATOM 758 C C . VAL A 1 98 ? 3.555 2.702 -1.307 1.00 91.62 98 VAL A C 1
ATOM 760 O O . VAL A 1 98 ? 2.607 1.913 -1.305 1.00 91.62 98 VAL A O 1
ATOM 763 N N . HIS A 1 99 ? 3.493 3.919 -1.834 1.00 90.75 99 HIS A N 1
ATOM 764 C CA . HIS A 1 99 ? 2.295 4.475 -2.446 1.00 90.75 99 HIS A CA 1
ATOM 765 C C . HIS A 1 99 ? 2.338 4.391 -3.966 1.00 90.75 99 HIS A C 1
ATOM 767 O O . HIS A 1 99 ? 3.385 4.522 -4.606 1.00 90.75 99 HIS A O 1
ATOM 773 N N . ASP A 1 100 ? 1.157 4.191 -4.547 1.00 90.50 100 ASP A N 1
ATOM 774 C CA . ASP A 1 100 ? 0.951 4.396 -5.971 1.00 90.50 100 ASP A CA 1
ATOM 775 C C . ASP A 1 100 ? 0.914 5.905 -6.238 1.00 90.50 100 ASP A C 1
ATOM 777 O O . ASP A 1 100 ? -0.092 6.552 -5.949 1.00 90.50 100 ASP A O 1
ATOM 781 N N . LYS A 1 101 ? 2.014 6.444 -6.784 1.00 90.31 101 LYS A N 1
ATOM 782 C CA . LYS A 1 101 ? 2.258 7.887 -6.970 1.00 90.31 101 LYS A CA 1
ATOM 783 C C . LYS A 1 101 ? 2.505 8.641 -5.661 1.00 90.31 101 LYS A C 1
ATOM 785 O O . LYS A 1 101 ? 2.663 8.037 -4.604 1.00 90.31 101 LYS A O 1
ATOM 790 N N . GLN A 1 102 ? 2.638 9.963 -5.781 1.00 87.31 102 GLN A N 1
ATOM 791 C CA . GLN A 1 102 ? 2.971 10.863 -4.682 1.00 87.31 102 GLN A CA 1
ATOM 792 C C . GLN A 1 102 ? 1.949 10.759 -3.550 1.00 87.31 102 GLN A C 1
ATOM 794 O O . GLN A 1 102 ? 0.741 10.823 -3.792 1.00 87.31 102 GLN A O 1
ATOM 799 N N . PHE A 1 103 ? 2.439 10.634 -2.318 1.00 83.69 103 PHE A N 1
ATOM 800 C CA . PHE A 1 103 ? 1.585 10.678 -1.146 1.00 83.69 103 PHE A CA 1
ATOM 801 C C . PHE A 1 103 ? 1.025 12.091 -0.934 1.00 83.69 103 PHE A C 1
ATOM 803 O O . PHE A 1 103 ? 1.739 13.088 -1.051 1.00 83.69 103 PHE A O 1
ATOM 810 N N . GLY A 1 104 ? -0.264 12.174 -0.609 1.00 73.44 104 GLY A N 1
ATOM 811 C CA . GLY A 1 104 ? -0.954 13.423 -0.305 1.00 73.44 104 GLY A CA 1
ATOM 812 C C . GLY A 1 104 ? -1.664 13.334 1.039 1.00 73.44 104 GLY A C 1
ATOM 813 O O . GLY A 1 104 ? -2.291 12.322 1.346 1.00 73.44 104 GLY A O 1
ATOM 814 N N . PHE A 1 105 ? -1.583 14.403 1.829 1.00 66.81 105 PHE A N 1
ATOM 815 C CA . PHE A 1 105 ? -2.395 14.571 3.030 1.00 66.81 105 PHE A CA 1
ATOM 816 C C . PHE A 1 105 ? -3.641 15.392 2.687 1.00 66.81 105 PHE A C 1
ATOM 818 O O . PHE A 1 105 ? -3.518 16.544 2.271 1.00 66.81 105 PHE A O 1
ATOM 825 N N . ASP A 1 106 ? -4.829 14.838 2.925 1.00 58.75 106 ASP A N 1
ATOM 826 C CA . ASP A 1 106 ? -6.056 15.632 2.993 1.00 58.75 106 ASP A CA 1
ATOM 827 C C . ASP A 1 106 ? -6.220 16.159 4.422 1.00 58.75 106 ASP A C 1
ATOM 829 O O . ASP A 1 106 ? -6.581 15.425 5.343 1.00 58.75 106 ASP A O 1
ATOM 833 N N . ALA A 1 107 ? -5.942 17.448 4.622 1.00 50.28 107 ALA A N 1
ATOM 834 C CA . ALA A 1 107 ? -6.119 18.133 5.901 1.00 50.28 107 ALA A CA 1
ATOM 835 C C . ALA A 1 107 ? -7.610 18.404 6.191 1.00 50.28 107 ALA A C 1
ATOM 837 O O . ALA A 1 107 ? -8.051 19.550 6.252 1.00 50.28 107 ALA A O 1
ATOM 838 N N . ALA A 1 108 ? -8.416 17.356 6.359 1.00 45.31 108 ALA A N 1
ATOM 839 C CA . ALA A 1 108 ? -9.781 17.483 6.856 1.00 45.31 108 ALA A CA 1
ATOM 840 C C . ALA A 1 108 ? -9.801 17.319 8.388 1.00 45.31 108 ALA A C 1
ATOM 842 O O . ALA A 1 108 ? -9.699 16.213 8.906 1.00 45.31 108 ALA A O 1
ATOM 843 N N . ALA A 1 109 ? -9.958 18.452 9.083 1.00 45.53 109 ALA A N 1
ATOM 844 C CA . ALA A 1 109 ? -10.325 18.601 10.498 1.00 45.53 109 ALA A CA 1
ATOM 845 C C . ALA A 1 109 ? -9.386 17.976 11.553 1.00 45.53 109 ALA A C 1
ATOM 847 O O . ALA A 1 109 ? -9.788 17.120 12.337 1.00 45.53 109 ALA A O 1
ATOM 848 N N . ALA A 1 110 ? -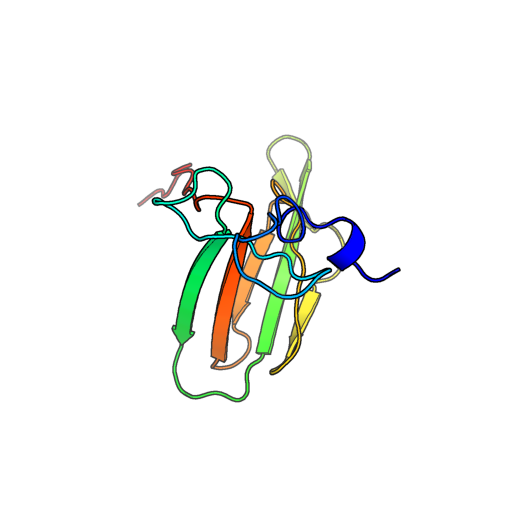8.173 18.518 11.687 1.00 37.78 110 ALA A N 1
ATOM 849 C CA . ALA A 1 110 ? -7.558 18.595 13.011 1.00 37.78 110 ALA A CA 1
ATOM 850 C C . ALA A 1 110 ? -8.250 19.735 13.779 1.00 37.78 110 ALA A C 1
ATOM 852 O O . ALA A 1 110 ? -7.886 20.901 13.635 1.00 37.78 110 ALA A O 1
ATOM 853 N N . SER A 1 111 ? -9.307 19.425 14.532 1.00 42.28 111 SER A N 1
ATOM 854 C CA . SER A 1 111 ? -9.753 20.328 15.593 1.00 42.28 111 SER A CA 1
ATOM 855 C C . SER A 1 111 ? -8.693 20.310 16.691 1.00 42.28 111 SER A C 1
ATOM 857 O O . SER A 1 111 ? -8.421 19.246 17.252 1.00 42.28 111 SER A O 1
ATOM 859 N N . ALA A 1 112 ? -8.078 21.470 16.921 1.00 36.19 112 ALA A N 1
ATOM 860 C CA . ALA A 1 112 ? -7.227 21.745 18.075 1.00 36.19 112 ALA A CA 1
ATOM 861 C C . ALA A 1 112 ? -8.016 21.670 19.391 1.00 36.19 112 ALA A C 1
ATOM 863 O O . ALA A 1 112 ? -9.243 21.931 19.355 1.00 36.19 112 ALA A O 1
#

InterPro domains:
  IPR011051 RmlC-like cupin domain superfamily [SSF51182] (62-99)